Protein AF-A0A8G1R7E8-F1 (afdb_monomer)

pLDDT: mean 80.61, std 13.39, range [33.91, 96.06]

Sequence (175 aa):
MYMEEIKKRQPAGPYLIGVYSLGGVVAFEAARQLVETGEIVDWLVLIDSASPSGVHSFPDELVQFLNTIDATNNHNNSAQGTVGSSAHVTLSREQLPQYSVRPLRGLQEGLIRDVVLFSAREEVEKQETVPRPKVGSDEQSAVEWFLDDRVDDGALGWEDLLDNVRVIRVEGVFR

Secondary structure (DSSP, 8-state):
-HHHHHHHH-SSS-EEEEEEGGGHHHHHHHHHHHHHTT--EEEEEEES---TTT-S---HHHHHHHHHHHHHHTTT-TTS--GGGSHHHHHHHHHGGG------TTT-TTTEEEEEEEEESS-S---SSSPPP---TTTHHHHHHHHS---S---TT-TTTSSSEEEEEE-----

InterPro domains:
  IPR001031 Thioesterase [PF00975] (1-56)
  IPR029058 Alpha/Beta hydrolase fold [G3DSA:3.40.50.1820] (1-174)
  IPR029058 Alpha/Beta hydrolase fold [SSF53474] (2-172)

Nearest PDB structures (foldseek):
  6ojd-assembly1_A  TM=6.776E-01  e=2.463E-05  Nocardia uniformis subsp. tsuyamanensis
  6ojd-assembly2_B  TM=6.950E-01  e=4.953E-05  Nocardia uniformis subsp. tsuyamanensis
  1jmk-assembly1_O  TM=5.689E-01  e=2.980E-05  Bacillus subtilis
  8q0t-assembly1_B  TM=5.504E-01  e=9.963E-05  Mycobacterium tuberculosis
  6vap-assembly2_B  TM=4.998E-01  e=9.067E-03  Streptomyces sp. WAC02707

Mean predicted aligned error: 7.78 Å

Structure (mmCIF, N/CA/C/O backbone):
data_AF-A0A8G1R7E8-F1
#
_entry.id   AF-A0A8G1R7E8-F1
#
loop_
_atom_site.group_PDB
_atom_site.id
_atom_site.type_symbol
_atom_site.label_atom_id
_atom_site.label_alt_id
_atom_site.label_comp_id
_atom_site.label_asym_id
_atom_site.label_entity_id
_atom_site.label_seq_id
_atom_site.pdbx_PDB_ins_code
_atom_site.Cartn_x
_atom_site.Cartn_y
_atom_site.Cartn_z
_atom_site.occupancy
_atom_site.B_iso_or_equiv
_atom_site.auth_seq_id
_atom_site.auth_comp_id
_atom_site.auth_asym_id
_atom_site.auth_atom_id
_atom_site.pdbx_PDB_model_num
ATOM 1 N N . MET A 1 1 ? 4.528 12.011 11.332 1.00 58.34 1 MET A N 1
ATOM 2 C CA . MET A 1 1 ? 4.103 13.297 10.731 1.00 58.34 1 MET A CA 1
ATOM 3 C C . MET A 1 1 ? 2.661 13.273 10.208 1.00 58.34 1 MET A C 1
ATOM 5 O O . MET A 1 1 ? 1.964 14.246 10.429 1.00 58.34 1 MET A O 1
ATOM 9 N N . TYR A 1 2 ? 2.146 12.189 9.607 1.00 77.62 2 TYR A N 1
ATOM 10 C CA . TYR A 1 2 ? 0.739 12.158 9.146 1.00 77.62 2 TYR A CA 1
ATOM 11 C C . TYR A 1 2 ? -0.299 11.907 10.250 1.00 77.62 2 TYR A C 1
ATOM 13 O O . TYR A 1 2 ? -1.375 12.499 10.224 1.00 77.62 2 TYR A O 1
ATOM 21 N N . MET A 1 3 ? 0.028 11.083 11.252 1.00 85.44 3 MET A N 1
ATOM 22 C CA . MET A 1 3 ? -0.930 10.718 12.302 1.00 85.44 3 MET A CA 1
ATOM 23 C C . MET A 1 3 ? -1.398 11.887 13.163 1.00 85.44 3 MET A C 1
ATOM 25 O O . MET A 1 3 ? -2.568 11.933 13.526 1.00 85.44 3 MET A O 1
ATOM 29 N N . GLU A 1 4 ? -0.524 12.851 13.454 1.00 87.62 4 GLU A N 1
ATOM 30 C CA . GLU A 1 4 ? -0.912 14.045 14.210 1.00 87.62 4 GLU A CA 1
ATOM 31 C C . GLU A 1 4 ? -1.972 14.857 13.463 1.00 87.62 4 GLU A C 1
ATOM 33 O O . GLU A 1 4 ? -2.963 15.270 14.057 1.00 87.62 4 GLU A O 1
ATOM 38 N N . GLU A 1 5 ? -1.810 15.043 12.153 1.00 90.44 5 GLU A N 1
ATOM 39 C CA . GLU A 1 5 ? -2.777 15.775 11.331 1.00 90.44 5 GLU A CA 1
ATOM 40 C C . GLU A 1 5 ? -4.087 15.002 11.148 1.00 90.44 5 GLU A C 1
ATOM 42 O O . GLU A 1 5 ? -5.167 15.592 11.238 1.00 90.44 5 GLU A O 1
ATOM 47 N N . ILE A 1 6 ? -4.011 13.678 10.968 1.00 90.56 6 ILE A N 1
ATOM 48 C CA . ILE A 1 6 ? -5.194 12.807 10.939 1.00 90.56 6 ILE A CA 1
ATOM 49 C C . ILE A 1 6 ? -5.964 12.941 12.257 1.00 90.56 6 ILE A C 1
ATOM 51 O O . ILE A 1 6 ? -7.160 13.220 12.236 1.00 90.56 6 ILE A O 1
ATOM 55 N N . LYS A 1 7 ? -5.281 12.828 13.403 1.00 90.50 7 LYS A N 1
ATOM 56 C CA . LYS A 1 7 ? -5.891 12.918 14.737 1.00 90.50 7 LYS A CA 1
ATOM 57 C C . LYS A 1 7 ? -6.407 14.316 15.076 1.00 90.50 7 LYS A C 1
ATOM 59 O O . LYS A 1 7 ? -7.411 14.429 15.770 1.00 90.50 7 LYS A O 1
ATOM 64 N N . LYS A 1 8 ? -5.789 15.385 14.563 1.00 94.12 8 LYS A N 1
ATOM 65 C CA . LYS A 1 8 ? -6.325 16.753 14.692 1.00 94.12 8 LYS A CA 1
ATOM 66 C C . LYS A 1 8 ? -7.670 16.910 13.982 1.00 94.12 8 LYS A C 1
ATOM 68 O O . LYS A 1 8 ? -8.547 17.596 14.498 1.00 94.12 8 LYS A O 1
ATOM 73 N N . ARG A 1 9 ? -7.832 16.299 12.804 1.00 94.88 9 ARG A N 1
ATOM 74 C CA . ARG A 1 9 ? -9.073 16.378 12.012 1.00 94.88 9 ARG A CA 1
ATOM 75 C C . ARG A 1 9 ? -10.137 15.399 12.493 1.00 94.88 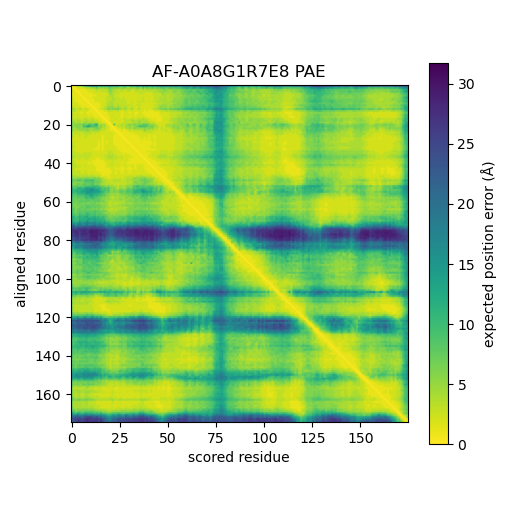9 ARG A C 1
ATOM 77 O O . ARG A 1 9 ? -11.307 15.755 12.560 1.00 94.88 9 ARG A O 1
ATOM 84 N N . GLN A 1 10 ? -9.721 14.184 12.827 1.00 94.12 10 GLN A N 1
ATOM 85 C CA . GLN A 1 10 ? -10.575 13.111 13.309 1.00 94.12 10 GLN A CA 1
ATOM 86 C C . GLN A 1 10 ? -9.903 12.420 14.513 1.00 94.12 10 GLN A C 1
ATOM 88 O O . GLN A 1 10 ? -9.105 11.489 14.347 1.00 94.12 10 GLN A O 1
ATOM 93 N N . PRO A 1 11 ? -10.214 12.865 15.746 1.00 93.56 11 PRO A N 1
ATOM 94 C CA . PRO A 1 11 ? -9.560 12.367 16.960 1.00 93.56 11 PRO A CA 1
ATOM 95 C C . PRO A 1 11 ? -9.782 10.880 17.248 1.00 93.56 11 PRO A C 1
ATOM 97 O O . PRO A 1 11 ? -8.898 10.244 17.823 1.00 93.56 11 PRO A O 1
ATOM 100 N N . ALA A 1 12 ? -10.924 10.332 16.828 1.00 94.56 12 ALA A N 1
ATOM 101 C CA . ALA A 1 12 ? -11.310 8.939 17.036 1.00 94.56 12 ALA A CA 1
ATOM 102 C C . ALA A 1 12 ? -11.907 8.328 15.762 1.00 94.56 12 ALA A C 1
ATOM 104 O O . ALA A 1 12 ? -12.455 9.036 14.911 1.00 94.56 12 ALA A O 1
ATOM 105 N N . GLY A 1 13 ? -11.794 7.009 15.639 1.00 92.00 13 GLY A N 1
ATOM 106 C CA . GLY A 1 13 ? -12.339 6.247 14.528 1.00 92.00 13 GLY A CA 1
ATOM 107 C C . GLY A 1 13 ? -13.879 6.214 14.466 1.00 92.00 13 GLY A C 1
ATOM 108 O O . GLY A 1 13 ? -14.570 6.811 15.294 1.00 92.00 13 GLY A O 1
ATOM 109 N N . PRO A 1 14 ? -14.430 5.484 13.485 1.00 95.94 14 PRO A N 1
ATOM 110 C CA . PRO A 1 14 ? -13.686 4.654 12.547 1.00 95.94 14 PRO A CA 1
ATOM 111 C C . PRO A 1 14 ? -13.069 5.479 11.399 1.00 95.94 14 PRO A C 1
ATOM 113 O O . PRO A 1 14 ? -13.651 6.459 10.933 1.00 95.94 14 PRO A O 1
ATOM 116 N N . TYR A 1 15 ? -11.859 5.117 10.974 1.00 96.06 15 TYR A N 1
ATOM 117 C CA . TYR A 1 15 ? -11.092 5.824 9.945 1.00 96.06 15 TYR A CA 1
ATOM 118 C C . TYR A 1 15 ? -11.354 5.259 8.550 1.00 96.06 15 TYR A C 1
ATOM 120 O O . TYR A 1 15 ? -11.453 4.047 8.376 1.00 96.06 15 TYR A O 1
ATOM 128 N N . LEU A 1 16 ? -11.392 6.138 7.550 1.00 95.44 16 LEU A N 1
ATOM 129 C CA . LEU A 1 16 ? -11.357 5.768 6.138 1.00 95.44 16 LEU A CA 1
ATOM 130 C C 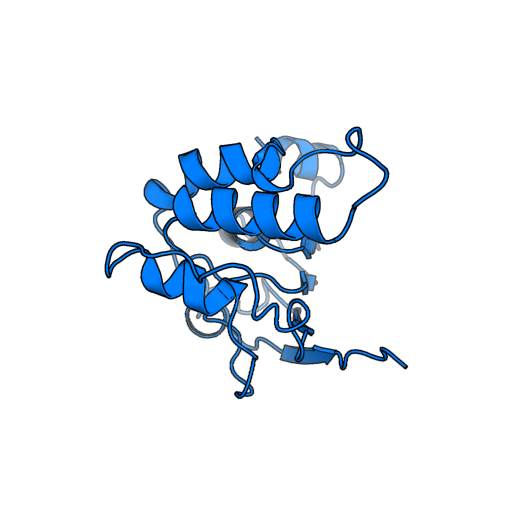. LEU A 1 16 ? -10.039 6.260 5.545 1.00 95.44 16 LEU A C 1
ATOM 132 O O . LEU A 1 16 ? -9.751 7.457 5.567 1.00 95.44 16 LEU A O 1
ATOM 136 N N . ILE A 1 17 ? -9.236 5.330 5.040 1.00 94.12 17 ILE A N 1
ATOM 137 C CA . ILE A 1 17 ? -7.910 5.600 4.491 1.00 94.12 17 ILE A CA 1
ATOM 138 C C . ILE A 1 17 ? -7.924 5.165 3.033 1.00 94.12 17 ILE A C 1
ATOM 140 O O . ILE A 1 17 ? -8.175 4.004 2.729 1.00 94.12 17 ILE A O 1
ATOM 144 N N . GLY A 1 18 ? -7.668 6.107 2.131 1.00 91.94 18 GLY A N 1
ATOM 145 C CA . GLY A 1 18 ? -7.586 5.856 0.699 1.00 91.94 18 GLY A CA 1
ATOM 146 C C . GLY A 1 18 ? -6.257 6.336 0.151 1.00 91.94 18 GLY A C 1
ATOM 147 O O . GLY A 1 18 ? -5.767 7.392 0.562 1.00 91.94 18 GLY A O 1
ATOM 148 N N . VAL A 1 19 ? -5.671 5.573 -0.767 1.00 90.00 19 VAL A N 1
ATOM 149 C CA . VAL A 1 19 ? -4.377 5.924 -1.341 1.00 90.00 19 VAL A CA 1
ATOM 150 C C . VAL A 1 19 ? -4.198 5.416 -2.760 1.00 90.00 19 VAL A C 1
ATOM 152 O O . VAL A 1 19 ? -4.820 4.441 -3.171 1.00 90.00 19 VAL A O 1
ATOM 155 N N . TYR A 1 20 ? -3.316 6.093 -3.485 1.00 87.06 20 TYR A N 1
ATOM 156 C CA . TYR A 1 20 ? -2.904 5.746 -4.832 1.00 87.06 20 TYR A CA 1
ATOM 157 C C . TYR A 1 20 ? -1.397 5.467 -4.877 1.00 87.06 20 TYR A C 1
ATOM 159 O O . TYR A 1 20 ? -0.616 6.185 -4.243 1.00 87.06 20 TYR A O 1
ATOM 167 N N . SER A 1 21 ? -0.999 4.454 -5.653 1.00 81.62 21 SER A N 1
ATOM 168 C CA . SER A 1 21 ? 0.391 4.189 -6.033 1.00 81.62 21 SER A CA 1
ATOM 169 C C . SER A 1 21 ? 1.331 4.048 -4.824 1.00 81.62 21 SER A C 1
ATOM 171 O O . SER A 1 21 ? 1.030 3.325 -3.871 1.00 81.62 21 SER A O 1
ATOM 173 N N . LEU A 1 22 ? 2.471 4.738 -4.830 1.00 74.12 22 LEU A N 1
ATOM 174 C CA . LEU A 1 22 ? 3.509 4.670 -3.799 1.00 74.12 22 LEU A CA 1
ATOM 175 C C . LEU A 1 22 ? 3.051 5.130 -2.407 1.00 74.12 22 LEU A C 1
ATOM 177 O O . LEU A 1 22 ? 3.752 4.898 -1.420 1.00 74.12 22 LEU A O 1
ATOM 181 N N . GLY A 1 23 ? 1.884 5.766 -2.284 1.00 79.31 23 GLY A N 1
ATOM 182 C CA . GLY A 1 23 ? 1.331 6.120 -0.981 1.00 79.31 23 GLY A CA 1
ATOM 183 C C . GLY A 1 23 ? 0.869 4.903 -0.162 1.00 79.31 23 GLY A C 1
ATOM 184 O O . GLY A 1 23 ? 0.648 5.046 1.042 1.00 79.31 23 GLY A O 1
ATOM 185 N N . GLY A 1 24 ? 0.766 3.714 -0.775 1.00 85.12 24 GLY A N 1
ATOM 186 C CA . GLY A 1 24 ? 0.406 2.449 -0.119 1.00 85.12 24 GLY A CA 1
ATOM 187 C C . GLY A 1 24 ? 1.125 2.219 1.201 1.00 85.12 24 GLY A C 1
ATOM 188 O O . GLY A 1 24 ? 0.492 1.953 2.221 1.00 85.12 24 GLY A O 1
ATOM 189 N N . VAL A 1 25 ? 2.443 2.421 1.212 1.00 85.06 25 VAL A N 1
ATOM 190 C CA . VAL A 1 25 ? 3.279 2.228 2.406 1.00 85.06 25 VAL A CA 1
ATOM 191 C C . VAL A 1 25 ? 2.894 3.178 3.536 1.00 85.06 25 VAL A C 1
ATOM 193 O O . VAL A 1 25 ? 2.795 2.770 4.691 1.00 85.06 25 VAL A O 1
ATOM 196 N N . VAL A 1 26 ? 2.610 4.439 3.208 1.00 85.81 26 VAL A N 1
ATOM 197 C CA . VAL A 1 26 ? 2.198 5.446 4.194 1.00 85.81 26 VAL A CA 1
ATOM 198 C C . VAL A 1 26 ? 0.815 5.121 4.757 1.00 85.81 26 VAL A C 1
ATOM 200 O O . VAL A 1 26 ? 0.607 5.226 5.964 1.00 85.81 26 VAL A O 1
ATOM 203 N N . ALA A 1 27 ? -0.124 4.713 3.901 1.00 89.81 27 ALA A N 1
ATOM 204 C CA . ALA A 1 27 ? -1.470 4.329 4.314 1.00 89.81 27 ALA A CA 1
ATOM 205 C C . ALA A 1 27 ? -1.462 3.080 5.203 1.00 89.81 27 ALA A C 1
ATOM 207 O O . ALA A 1 27 ? -2.132 3.058 6.235 1.00 89.81 27 ALA A O 1
ATOM 208 N N . PHE A 1 28 ? -0.665 2.075 4.836 1.00 91.06 28 PHE A N 1
ATOM 209 C CA . PHE A 1 28 ? -0.464 0.869 5.630 1.00 91.06 28 PHE A CA 1
ATOM 210 C C . PHE A 1 28 ? 0.127 1.192 7.002 1.00 91.06 28 PHE A C 1
ATOM 212 O O . PHE A 1 28 ? -0.402 0.754 8.020 1.00 91.06 28 PHE A O 1
ATOM 219 N N . GLU A 1 29 ? 1.175 2.015 7.048 1.00 90.75 29 GLU A N 1
ATOM 220 C CA . GLU A 1 29 ? 1.805 2.406 8.307 1.00 90.75 29 GLU A CA 1
ATOM 221 C C . GLU A 1 29 ? 0.862 3.236 9.193 1.00 90.75 29 GLU A C 1
ATOM 223 O O . GLU A 1 29 ? 0.820 3.041 10.408 1.00 90.75 29 GLU A O 1
ATOM 228 N N . ALA A 1 30 ? 0.051 4.120 8.603 1.00 91.44 30 ALA A N 1
ATOM 229 C CA . ALA A 1 30 ? -0.980 4.855 9.332 1.00 91.44 30 ALA A CA 1
ATOM 230 C C . ALA A 1 30 ? -2.051 3.913 9.906 1.00 91.44 30 ALA A C 1
ATOM 232 O O . ALA A 1 30 ? -2.397 4.021 11.084 1.00 91.44 30 ALA A O 1
ATOM 233 N N . ALA A 1 31 ? -2.537 2.958 9.106 1.00 92.44 31 ALA A N 1
ATOM 234 C CA . ALA A 1 31 ? -3.479 1.940 9.560 1.00 92.44 31 ALA A CA 1
ATOM 235 C C . ALA A 1 31 ? -2.883 1.098 10.698 1.00 92.44 31 ALA A C 1
ATOM 237 O O . ALA A 1 31 ? -3.545 0.886 11.709 1.00 92.44 31 ALA A O 1
ATOM 238 N N . ARG A 1 32 ? -1.610 0.698 10.589 1.00 92.12 32 ARG A N 1
ATOM 239 C CA . ARG A 1 32 ? -0.890 -0.046 11.631 1.00 92.12 32 ARG A CA 1
ATOM 240 C C . ARG A 1 32 ? -0.836 0.729 12.944 1.00 92.12 32 ARG A C 1
ATOM 242 O O . ARG A 1 32 ? -1.210 0.186 13.978 1.00 92.12 32 ARG A O 1
ATOM 249 N N . GLN A 1 33 ? -0.425 1.998 12.905 1.00 92.25 33 GLN A N 1
ATOM 250 C CA . GLN A 1 33 ? -0.367 2.847 14.101 1.00 92.25 33 GLN A CA 1
ATOM 251 C C . GLN A 1 33 ? -1.746 3.033 14.745 1.00 92.25 33 GLN A C 1
ATOM 253 O O . GLN A 1 33 ? -1.853 3.028 15.968 1.00 92.25 33 GLN A O 1
ATOM 258 N N . LEU A 1 34 ? -2.806 3.166 13.944 1.00 92.25 34 LEU A N 1
ATOM 259 C CA . LEU A 1 34 ? -4.179 3.250 14.447 1.00 92.25 34 LEU A CA 1
ATOM 260 C C . LEU A 1 34 ? -4.608 1.951 15.142 1.00 92.25 34 LEU A C 1
ATOM 262 O O . LEU A 1 34 ? -5.014 1.993 16.306 1.00 92.25 34 LEU A O 1
ATOM 266 N N . VAL A 1 35 ? -4.443 0.810 14.474 1.00 91.56 35 VAL A N 1
ATOM 267 C CA . VAL A 1 35 ? -4.779 -0.522 15.002 1.00 91.56 35 VAL A CA 1
ATOM 268 C C . VAL A 1 35 ? -4.038 -0.805 16.311 1.00 91.56 35 VAL A C 1
ATOM 270 O O . VAL A 1 35 ? -4.649 -1.260 17.274 1.00 91.56 35 VAL A O 1
ATOM 273 N N . GLU A 1 36 ? -2.749 -0.467 16.402 1.00 89.75 36 GLU A N 1
ATOM 274 C CA . GLU A 1 36 ? -1.957 -0.649 17.630 1.00 89.75 36 GLU A CA 1
ATOM 275 C C . GLU A 1 36 ? -2.447 0.193 18.811 1.00 89.75 36 GLU A C 1
ATOM 277 O O . GLU A 1 36 ? -2.226 -0.168 19.966 1.00 89.75 36 GLU A O 1
ATOM 282 N N . THR A 1 37 ? -3.140 1.299 18.537 1.00 89.88 37 THR A N 1
ATOM 283 C CA . THR A 1 37 ? -3.798 2.117 19.566 1.00 89.88 37 THR A CA 1
ATOM 284 C C . THR A 1 37 ? -5.238 1.685 19.862 1.00 89.88 37 THR A C 1
ATOM 286 O O . THR A 1 37 ? -5.911 2.327 20.665 1.00 89.88 37 THR A O 1
ATOM 289 N N . GLY A 1 38 ? -5.713 0.596 19.247 1.00 90.75 38 GLY A N 1
ATOM 290 C CA . GLY A 1 38 ? -7.078 0.084 19.391 1.00 90.75 38 GLY A CA 1
ATOM 291 C C . GLY A 1 38 ? -8.125 0.854 18.582 1.00 90.75 38 GLY A C 1
ATOM 292 O O . GLY A 1 38 ? -9.321 0.698 18.820 1.00 90.75 38 GLY A O 1
ATOM 293 N N . GLU A 1 39 ? -7.696 1.699 17.645 1.00 94.50 39 GLU A N 1
ATOM 294 C CA . GLU A 1 39 ? -8.596 2.436 16.763 1.00 94.50 39 GLU A CA 1
ATOM 295 C C . GLU A 1 39 ? -9.064 1.567 15.597 1.00 94.50 39 GLU A C 1
ATOM 297 O O . GLU A 1 39 ? -8.346 0.695 15.108 1.00 94.50 39 GLU A O 1
ATOM 302 N N . ILE A 1 40 ? -10.272 1.853 15.115 1.00 95.38 40 ILE A N 1
ATOM 303 C CA . ILE A 1 40 ? -10.895 1.111 14.019 1.00 95.38 40 ILE A CA 1
ATOM 304 C C . ILE A 1 40 ? -10.616 1.823 12.696 1.00 95.38 40 ILE A C 1
ATOM 306 O O . ILE A 1 40 ? -10.890 3.014 12.560 1.00 95.38 40 ILE A O 1
ATOM 310 N N . VAL A 1 41 ? -10.147 1.085 11.699 1.00 95.56 41 VAL A N 1
ATOM 311 C CA . VAL A 1 41 ? -10.130 1.468 10.286 1.00 95.56 41 VAL A CA 1
ATOM 312 C C . VAL A 1 41 ? -11.304 0.761 9.606 1.00 95.56 41 VAL A C 1
ATOM 314 O O . VAL A 1 41 ? -11.331 -0.461 9.484 1.00 95.56 41 VAL A O 1
ATOM 317 N N . ASP A 1 42 ? -12.311 1.527 9.193 1.00 95.50 42 ASP A N 1
ATOM 318 C CA . ASP A 1 42 ? -13.486 0.975 8.510 1.00 95.50 42 ASP A CA 1
ATOM 319 C C . ASP A 1 42 ? -13.110 0.499 7.108 1.00 95.50 42 ASP A C 1
ATOM 321 O O . ASP A 1 42 ? -13.437 -0.614 6.719 1.00 95.50 42 ASP A O 1
ATOM 325 N N . TRP A 1 43 ? -12.367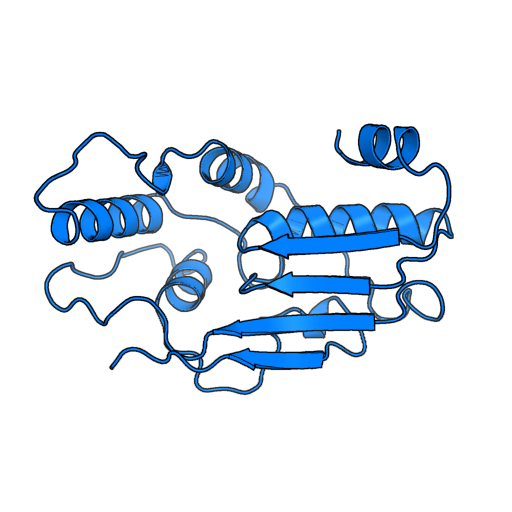 1.338 6.383 1.00 95.75 43 TRP A N 1
ATOM 326 C CA . TRP A 1 43 ? -11.980 1.093 5.000 1.00 95.75 43 TRP A CA 1
ATOM 327 C C . TRP A 1 43 ? -10.519 1.458 4.775 1.00 95.75 43 TRP A C 1
ATOM 329 O O . TRP A 1 43 ? -10.113 2.598 5.020 1.00 95.75 43 TRP A O 1
ATOM 339 N N . LEU A 1 44 ? -9.760 0.503 4.245 1.00 95.88 44 LEU A N 1
ATOM 340 C CA . LEU A 1 44 ? -8.460 0.722 3.624 1.00 95.88 44 LEU A CA 1
ATOM 341 C C . LEU A 1 44 ? -8.596 0.497 2.114 1.00 95.88 44 LEU A C 1
ATOM 343 O O . LEU A 1 44 ? -8.738 -0.631 1.643 1.00 95.88 44 LEU A O 1
ATOM 347 N N . VAL A 1 45 ? -8.585 1.592 1.360 1.00 96.06 45 VAL A N 1
ATOM 348 C CA . VAL A 1 45 ? -8.748 1.608 -0.095 1.00 96.06 45 VAL A CA 1
ATOM 349 C C . VAL A 1 45 ? -7.388 1.839 -0.743 1.00 96.06 45 VAL A C 1
ATOM 351 O O . VAL A 1 45 ? -6.777 2.895 -0.588 1.00 96.06 45 VAL A O 1
ATOM 354 N N . LEU A 1 46 ? -6.926 0.843 -1.483 1.00 94.69 46 LEU A N 1
ATOM 355 C CA . LEU A 1 46 ? -5.664 0.825 -2.204 1.00 94.69 46 LEU A CA 1
ATOM 356 C C . LEU A 1 46 ? -5.977 0.940 -3.694 1.00 94.69 46 LEU A C 1
ATOM 358 O O . LEU A 1 46 ? -6.774 0.167 -4.221 1.00 94.69 46 LEU A O 1
ATOM 362 N N . ILE A 1 47 ? -5.384 1.912 -4.375 1.00 91.88 47 ILE A N 1
ATOM 363 C CA . ILE A 1 47 ? -5.574 2.117 -5.811 1.00 91.88 47 ILE A CA 1
ATOM 364 C C . ILE A 1 47 ? -4.217 1.954 -6.475 1.00 91.88 47 ILE A C 1
ATOM 366 O O . ILE A 1 47 ? -3.316 2.756 -6.240 1.00 91.88 47 ILE A O 1
ATOM 370 N N . ASP A 1 48 ? -4.093 0.898 -7.269 1.00 87.31 48 ASP A N 1
ATOM 371 C CA . ASP A 1 48 ? -2.932 0.558 -8.086 1.00 87.31 48 ASP A CA 1
ATOM 372 C C . ASP A 1 48 ? -1.613 0.733 -7.325 1.00 87.31 48 ASP A C 1
ATOM 374 O O . ASP A 1 48 ? -0.725 1.504 -7.676 1.00 87.31 48 ASP A O 1
ATOM 378 N N . SER A 1 49 ? -1.569 0.101 -6.154 1.00 87.12 49 SER A N 1
ATOM 379 C CA . SER A 1 49 ? -0.571 0.356 -5.126 1.00 87.12 49 SER A CA 1
ATOM 380 C C . SER A 1 49 ? 0.145 -0.937 -4.778 1.00 87.12 49 SER A C 1
ATOM 382 O O . SER A 1 49 ? -0.505 -1.929 -4.445 1.00 87.12 49 SER A O 1
ATOM 384 N N . ALA A 1 50 ? 1.475 -0.926 -4.851 1.00 79.44 50 ALA A N 1
ATOM 385 C CA . ALA A 1 50 ? 2.299 -2.053 -4.440 1.00 79.44 50 ALA A CA 1
ATOM 386 C C . ALA A 1 50 ? 2.298 -2.179 -2.919 1.00 79.44 50 ALA A C 1
ATOM 388 O O . ALA A 1 50 ? 2.311 -1.167 -2.207 1.00 79.44 50 ALA A O 1
ATOM 389 N N . SER A 1 51 ? 2.357 -3.410 -2.413 1.00 86.06 51 SER A N 1
ATOM 390 C CA . SER A 1 51 ? 2.608 -3.597 -0.992 1.00 86.06 51 SER A CA 1
ATOM 391 C C . SER A 1 51 ? 4.065 -3.241 -0.644 1.00 86.06 51 SER A C 1
ATOM 393 O O . SER A 1 51 ? 4.969 -3.421 -1.468 1.00 86.06 51 SER A O 1
ATOM 395 N N . PRO A 1 52 ? 4.331 -2.789 0.596 1.00 79.81 52 PRO A N 1
ATOM 396 C CA . PRO A 1 52 ? 5.692 -2.606 1.106 1.00 79.81 52 PRO A CA 1
ATOM 397 C C . PRO A 1 52 ? 6.587 -3.856 1.013 1.00 79.81 52 PRO A C 1
ATOM 399 O O . PRO A 1 52 ? 7.810 -3.741 1.083 1.00 79.81 52 PRO A O 1
ATOM 402 N N . SER A 1 53 ? 5.989 -5.048 0.899 1.00 77.00 53 SER A N 1
ATOM 403 C CA . SER A 1 53 ? 6.712 -6.316 0.739 1.00 77.00 53 SER A CA 1
ATOM 404 C C . SER A 1 53 ? 7.106 -6.603 -0.708 1.00 77.00 53 SER A C 1
ATOM 406 O O . SER A 1 53 ? 8.048 -7.351 -0.926 1.00 77.00 53 SER A O 1
ATOM 408 N N . GLY A 1 54 ? 6.383 -6.048 -1.687 1.00 73.06 54 GLY A N 1
ATOM 409 C CA . GLY A 1 54 ? 6.663 -6.259 -3.110 1.00 73.06 54 GLY A CA 1
ATOM 410 C C . GLY A 1 54 ? 7.684 -5.276 -3.687 1.00 73.06 54 GLY A C 1
ATOM 411 O O . GLY A 1 54 ? 8.395 -5.611 -4.632 1.00 73.06 54 GLY A O 1
ATOM 412 N N . VAL A 1 55 ? 7.778 -4.069 -3.116 1.00 73.81 55 VAL A N 1
ATOM 413 C CA . VAL A 1 55 ? 8.664 -2.997 -3.597 1.00 73.81 55 VAL A CA 1
ATOM 414 C C . VAL A 1 55 ? 9.498 -2.449 -2.439 1.00 73.81 55 VAL A C 1
ATOM 416 O O . VAL A 1 55 ? 8.996 -1.724 -1.581 1.00 73.81 55 VA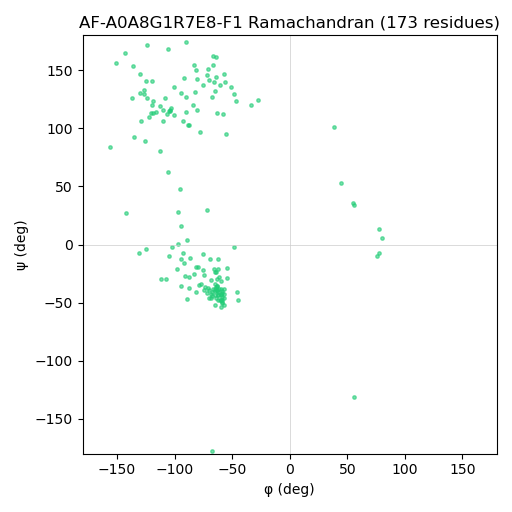L A O 1
ATOM 419 N N . HIS A 1 56 ? 10.789 -2.790 -2.427 1.00 71.62 56 HIS A N 1
ATOM 420 C CA . HIS A 1 56 ? 11.739 -2.392 -1.377 1.00 71.62 56 HIS A CA 1
ATOM 421 C C . HIS A 1 56 ? 12.591 -1.168 -1.738 1.00 71.62 56 HIS A C 1
ATOM 423 O O . HIS A 1 56 ? 13.115 -0.489 -0.854 1.00 71.62 56 HIS A O 1
ATOM 429 N N . SER A 1 57 ? 12.719 -0.864 -3.028 1.00 76.81 57 SER A N 1
ATOM 430 C CA . SER A 1 57 ? 13.394 0.330 -3.528 1.00 76.81 57 SER A CA 1
ATOM 431 C C . SER A 1 57 ? 12.661 0.874 -4.750 1.00 76.81 57 SER A C 1
ATOM 433 O O . SER A 1 57 ? 11.809 0.210 -5.343 1.00 76.81 57 SER A O 1
ATOM 435 N N . PHE A 1 58 ? 12.975 2.116 -5.108 1.00 81.12 58 PHE A N 1
ATOM 436 C CA . PHE A 1 58 ? 12.475 2.734 -6.328 1.00 81.12 58 PHE A CA 1
ATOM 437 C C . PHE A 1 58 ? 13.670 3.257 -7.147 1.00 81.12 58 PHE A C 1
ATOM 439 O O . PHE A 1 58 ? 14.120 4.387 -6.917 1.00 81.12 58 PHE A O 1
ATOM 446 N N . PRO A 1 59 ? 14.243 2.418 -8.034 1.00 83.94 59 PRO A N 1
ATOM 447 C CA . PRO A 1 59 ? 15.569 2.640 -8.611 1.00 83.94 59 PRO A CA 1
ATOM 448 C C . PRO A 1 59 ? 15.639 3.868 -9.524 1.00 83.94 59 PRO A C 1
ATOM 450 O O . PRO A 1 59 ? 14.642 4.301 -10.111 1.00 83.94 59 PRO A O 1
ATOM 453 N N . ASP A 1 60 ? 16.840 4.437 -9.660 1.00 84.50 60 ASP A N 1
ATOM 454 C CA . ASP A 1 60 ? 17.107 5.584 -10.539 1.00 84.50 60 ASP A CA 1
ATOM 455 C C . ASP A 1 60 ? 16.793 5.288 -11.995 1.00 84.50 60 ASP A C 1
ATOM 457 O O . ASP A 1 60 ? 16.239 6.128 -12.701 1.00 84.50 60 ASP A O 1
ATOM 461 N N . GLU A 1 61 ? 17.092 4.078 -12.433 1.00 87.94 61 GLU A N 1
ATOM 462 C CA . GLU A 1 61 ? 16.894 3.631 -13.796 1.00 87.94 61 GLU A CA 1
ATOM 463 C C . GLU A 1 61 ? 15.403 3.570 -14.137 1.00 87.94 61 GLU A C 1
ATOM 465 O O . GLU A 1 61 ? 15.013 3.975 -15.231 1.00 87.94 61 GLU A O 1
ATOM 470 N N . LEU A 1 62 ? 14.552 3.145 -13.196 1.00 84.56 62 LEU A N 1
ATOM 471 C CA . LEU A 1 62 ? 13.099 3.158 -13.383 1.00 84.56 62 LEU A CA 1
ATOM 472 C C . LEU A 1 62 ? 12.562 4.590 -13.448 1.00 84.56 62 LEU A C 1
ATOM 474 O O . LEU A 1 62 ? 11.748 4.911 -14.311 1.00 84.56 62 LEU A O 1
ATOM 478 N N . VAL A 1 63 ? 13.068 5.482 -12.596 1.00 83.19 63 VAL A N 1
ATOM 479 C CA . VAL A 1 63 ? 12.725 6.908 -12.648 1.00 83.19 63 VAL A CA 1
ATOM 480 C C . VAL A 1 63 ? 13.107 7.530 -13.997 1.00 83.19 63 VAL A C 1
ATOM 482 O O . VAL A 1 63 ? 12.301 8.223 -14.621 1.00 83.19 63 VAL A O 1
ATOM 485 N N . GLN A 1 64 ? 14.331 7.285 -14.463 1.00 84.06 64 GLN A N 1
ATOM 486 C CA . GLN A 1 64 ? 14.827 7.789 -15.745 1.00 84.06 64 GLN A CA 1
ATOM 487 C C . GLN A 1 64 ? 14.022 7.232 -16.917 1.00 84.06 64 GLN A C 1
ATOM 489 O O . GLN A 1 64 ? 13.699 7.974 -17.848 1.00 84.06 64 GLN A O 1
ATOM 494 N N . PHE A 1 65 ? 13.659 5.952 -16.852 1.00 84.56 65 PHE A N 1
ATOM 495 C CA . PHE A 1 65 ? 12.803 5.307 -17.833 1.00 84.56 65 PHE A CA 1
ATOM 496 C C . PHE A 1 65 ? 11.438 5.999 -17.920 1.00 84.56 65 PHE A C 1
ATOM 498 O O . PHE A 1 65 ? 11.076 6.476 -18.994 1.00 84.56 65 PHE A O 1
ATOM 505 N N . LEU A 1 66 ? 10.733 6.162 -16.794 1.00 81.38 66 LEU A N 1
ATOM 506 C CA . LEU A 1 66 ? 9.422 6.825 -16.751 1.00 81.38 66 LEU A CA 1
ATOM 507 C C . LEU A 1 66 ? 9.483 8.271 -17.265 1.00 81.38 66 LEU A C 1
ATOM 509 O O . LEU A 1 66 ? 8.614 8.698 -18.022 1.00 81.38 66 LEU A O 1
ATOM 513 N N . ASN A 1 67 ? 10.539 9.012 -16.921 1.00 81.38 67 ASN A N 1
ATOM 514 C CA . ASN A 1 67 ? 10.754 10.364 -17.440 1.00 81.38 67 ASN A CA 1
ATOM 515 C C . ASN A 1 67 ? 10.992 10.376 -18.962 1.00 81.38 67 ASN A C 1
ATOM 517 O O . ASN A 1 67 ? 10.584 11.315 -19.643 1.00 81.38 67 ASN A O 1
ATOM 521 N N . THR A 1 68 ? 11.651 9.348 -19.504 1.00 80.88 68 THR A N 1
ATOM 522 C CA . THR A 1 68 ? 11.913 9.223 -20.946 1.00 80.88 68 THR A CA 1
ATOM 523 C C . THR A 1 68 ? 10.640 8.885 -21.720 1.00 80.88 68 THR A C 1
ATOM 525 O O . THR A 1 68 ? 10.398 9.478 -22.773 1.00 80.88 68 THR A O 1
ATOM 528 N N . ILE A 1 69 ? 9.805 7.986 -21.187 1.00 77.06 69 ILE A N 1
ATOM 529 C CA . ILE A 1 69 ? 8.468 7.692 -21.727 1.00 77.06 69 ILE A CA 1
ATOM 530 C C . ILE A 1 69 ? 7.629 8.967 -21.777 1.00 77.06 69 ILE A C 1
ATOM 532 O O . ILE A 1 69 ? 7.097 9.311 -22.832 1.00 77.06 69 ILE A O 1
ATOM 536 N N . ASP A 1 70 ? 7.549 9.687 -20.655 1.00 75.12 70 ASP A N 1
ATOM 537 C CA . ASP A 1 70 ? 6.753 10.909 -20.542 1.00 75.12 70 ASP A CA 1
ATOM 538 C C . ASP A 1 70 ? 7.208 11.971 -21.555 1.00 75.12 70 ASP A C 1
ATOM 540 O O . ASP A 1 70 ? 6.394 12.519 -22.298 1.00 75.12 70 ASP A O 1
ATOM 544 N N . ALA A 1 71 ? 8.523 12.182 -21.686 1.00 73.62 71 ALA A N 1
ATOM 545 C CA . ALA A 1 71 ? 9.093 13.095 -22.677 1.00 73.62 71 ALA A CA 1
ATOM 546 C C . ALA A 1 71 ? 8.810 12.673 -24.132 1.00 73.62 71 ALA A C 1
ATOM 548 O O . ALA A 1 71 ? 8.621 13.532 -24.995 1.00 73.62 71 ALA A O 1
ATOM 549 N N . THR A 1 72 ? 8.785 11.365 -24.409 1.00 70.25 72 THR A N 1
ATOM 550 C CA . THR A 1 72 ? 8.513 10.814 -25.748 1.00 70.25 72 THR A CA 1
ATOM 551 C C . THR A 1 72 ? 7.029 10.929 -26.108 1.00 70.25 72 THR A C 1
ATOM 553 O O . THR A 1 72 ? 6.692 11.270 -27.238 1.00 70.25 72 THR A O 1
ATOM 556 N N . ASN A 1 73 ? 6.129 10.703 -25.149 1.00 67.69 73 ASN A N 1
ATOM 557 C CA . ASN A 1 73 ? 4.683 10.778 -25.362 1.00 67.69 73 ASN A CA 1
ATOM 558 C C . ASN A 1 73 ? 4.173 12.229 -25.413 1.00 67.69 73 ASN A C 1
ATOM 560 O O . ASN A 1 73 ? 3.282 12.550 -26.199 1.00 67.69 73 ASN A O 1
ATOM 564 N N . ASN A 1 74 ? 4.772 13.137 -24.637 1.00 63.44 74 ASN A N 1
ATOM 565 C CA . ASN A 1 74 ? 4.349 14.535 -24.529 1.00 63.44 74 ASN A CA 1
ATOM 566 C C . ASN A 1 74 ? 5.122 15.484 -25.455 1.00 63.44 74 ASN A C 1
ATOM 568 O O . ASN A 1 74 ? 5.516 16.565 -25.016 1.00 63.44 74 ASN A O 1
ATOM 572 N N . HIS A 1 75 ? 5.288 15.145 -26.741 1.00 55.34 75 HIS A N 1
ATOM 573 C CA . HIS A 1 75 ? 6.040 15.922 -27.750 1.00 55.34 75 HIS A CA 1
ATOM 574 C C . HIS A 1 75 ? 5.742 17.450 -27.843 1.00 55.34 75 HIS A C 1
ATOM 576 O O . HIS A 1 75 ? 6.402 18.122 -28.628 1.00 55.34 75 HIS A O 1
ATOM 582 N N . ASN A 1 76 ? 4.811 18.033 -27.066 1.00 47.50 76 ASN A N 1
ATOM 583 C CA . ASN A 1 76 ? 4.467 19.461 -27.053 1.00 47.50 76 ASN A CA 1
ATOM 584 C C . ASN A 1 76 ? 4.128 20.105 -25.678 1.00 47.50 76 ASN A C 1
ATOM 586 O O . ASN A 1 76 ? 3.404 21.099 -25.666 1.00 47.50 76 ASN A O 1
ATOM 590 N N . ASN A 1 77 ? 4.622 19.639 -24.519 1.00 45.75 77 ASN A N 1
ATOM 591 C CA . ASN A 1 77 ? 4.529 20.473 -23.296 1.00 45.75 77 ASN A CA 1
ATOM 592 C C . ASN A 1 77 ? 5.577 20.145 -22.216 1.00 45.75 77 ASN A C 1
ATOM 594 O O . ASN A 1 77 ? 5.314 19.458 -21.233 1.00 45.75 77 ASN A O 1
ATOM 598 N N . SER A 1 78 ? 6.775 20.714 -22.352 1.00 43.69 78 SER A N 1
ATOM 599 C CA . SER A 1 78 ? 7.909 20.568 -21.425 1.00 43.69 78 SER A CA 1
ATOM 600 C C . SER A 1 78 ? 7.748 21.306 -20.078 1.00 43.69 78 SER A C 1
ATOM 602 O O . SER A 1 78 ? 8.736 21.773 -19.514 1.00 43.69 78 SER A O 1
ATOM 604 N N . ALA A 1 79 ? 6.522 21.485 -19.575 1.00 44.00 79 ALA A N 1
ATOM 605 C CA . ALA A 1 79 ? 6.249 22.294 -18.381 1.00 44.00 79 ALA A CA 1
ATOM 606 C C . ALA A 1 79 ? 5.489 21.563 -17.262 1.00 44.00 79 ALA A C 1
ATOM 608 O O . ALA A 1 79 ? 5.323 22.135 -16.185 1.00 44.00 79 ALA A O 1
ATOM 609 N N . GLN A 1 80 ? 5.057 20.313 -17.459 1.00 43.66 80 GLN A N 1
ATOM 610 C CA . GLN A 1 80 ? 4.271 19.588 -16.458 1.00 43.66 80 GLN A CA 1
ATOM 611 C C . GLN A 1 80 ? 5.064 18.408 -15.878 1.00 43.66 80 GLN A C 1
ATOM 613 O O . GLN A 1 80 ? 4.897 17.276 -16.293 1.00 43.66 80 GLN A O 1
ATOM 618 N N . GLY A 1 81 ? 5.952 18.727 -14.928 1.00 49.78 81 GLY A N 1
ATOM 619 C CA . GLY A 1 81 ? 6.524 17.841 -13.902 1.00 49.78 81 GLY A CA 1
ATOM 620 C C . GLY A 1 81 ? 6.867 16.400 -14.294 1.00 49.78 81 GLY A C 1
ATOM 621 O O . GLY A 1 81 ? 6.016 15.524 -14.216 1.00 49.78 81 GLY A O 1
ATOM 622 N N . THR A 1 82 ? 8.152 16.133 -14.543 1.00 54.16 82 THR A N 1
ATOM 623 C CA . THR A 1 82 ? 8.712 14.774 -14.621 1.00 54.16 82 THR A CA 1
ATOM 624 C C . THR A 1 82 ? 8.236 13.926 -13.439 1.00 54.16 82 THR A C 1
ATOM 626 O O . THR A 1 82 ? 8.467 14.306 -12.285 1.00 54.16 82 THR A O 1
ATOM 629 N N . VAL A 1 83 ? 7.608 12.776 -13.712 1.00 57.94 83 VAL A N 1
ATOM 630 C CA . VAL A 1 83 ? 7.121 11.802 -12.710 1.00 57.94 83 VAL A CA 1
ATOM 631 C C . VAL A 1 83 ? 8.188 11.531 -11.640 1.00 57.94 83 VAL A C 1
ATOM 633 O O . VAL A 1 83 ? 7.904 11.560 -10.440 1.00 57.94 83 VAL A O 1
ATOM 636 N N . GLY A 1 84 ? 9.446 11.408 -12.072 1.00 53.91 84 GLY A N 1
ATOM 637 C CA . GLY A 1 84 ? 10.623 11.211 -11.230 1.00 53.91 84 GLY A CA 1
ATOM 638 C C . GLY A 1 84 ? 11.006 12.342 -10.280 1.00 53.91 84 GLY A C 1
ATOM 639 O O . GLY A 1 84 ? 11.691 12.106 -9.293 1.00 53.91 84 GLY A O 1
ATOM 640 N N . SER A 1 85 ? 10.589 13.570 -10.581 1.00 57.16 85 SER A N 1
ATOM 641 C CA . SER A 1 85 ? 10.931 14.779 -9.816 1.00 57.16 85 SER A CA 1
ATOM 642 C C . SER A 1 85 ? 9.854 15.189 -8.811 1.00 57.16 85 SER A C 1
ATOM 644 O O . SER A 1 85 ? 9.998 16.199 -8.120 1.00 57.16 85 SER A O 1
ATOM 646 N N . SER A 1 86 ? 8.757 14.430 -8.728 1.00 66.81 86 SER A N 1
ATOM 647 C CA . SER A 1 86 ? 7.729 14.695 -7.730 1.00 66.81 86 SER A CA 1
ATOM 648 C C . SER A 1 86 ? 8.282 14.445 -6.323 1.00 66.81 86 SER A C 1
ATOM 650 O O . SER A 1 86 ? 8.976 13.460 -6.073 1.00 66.81 86 SER A O 1
ATOM 652 N N . ALA A 1 87 ? 7.927 15.313 -5.371 1.00 65.94 87 ALA A N 1
ATOM 653 C CA . ALA A 1 87 ? 8.298 15.130 -3.966 1.00 65.94 87 ALA A CA 1
ATOM 654 C C . ALA A 1 87 ? 7.852 13.758 -3.424 1.00 65.94 87 ALA A C 1
ATOM 656 O O . ALA A 1 87 ? 8.503 13.200 -2.546 1.00 65.94 87 ALA A O 1
ATOM 657 N N . HIS A 1 88 ? 6.769 13.199 -3.979 1.00 66.94 88 HIS A N 1
ATOM 658 C CA . HIS A 1 88 ? 6.286 11.868 -3.636 1.00 66.94 88 HIS A CA 1
ATOM 659 C C . HIS A 1 88 ? 7.308 10.774 -3.973 1.00 66.94 88 HIS A C 1
ATOM 661 O O . HIS A 1 88 ? 7.592 9.941 -3.115 1.00 66.94 88 HIS A O 1
ATOM 667 N N . VAL A 1 89 ? 7.881 10.793 -5.180 1.00 72.31 89 VAL A N 1
ATOM 668 C CA . VAL A 1 89 ? 8.871 9.800 -5.622 1.00 72.31 89 VAL A CA 1
ATOM 669 C C . VAL A 1 89 ? 10.172 9.930 -4.834 1.00 72.31 89 VAL A C 1
ATOM 671 O O . VAL A 1 89 ? 10.698 8.926 -4.354 1.00 72.31 89 VAL A O 1
ATOM 674 N N . THR A 1 90 ? 10.661 11.157 -4.632 1.00 72.88 90 THR A N 1
ATOM 675 C CA . THR A 1 90 ? 11.886 11.402 -3.854 1.00 72.88 90 THR A CA 1
ATOM 676 C C . THR A 1 90 ? 11.763 10.871 -2.426 1.00 72.88 90 THR A C 1
ATOM 678 O O . THR A 1 90 ? 12.631 10.134 -1.966 1.00 72.88 90 THR A O 1
ATOM 681 N N . LEU A 1 91 ? 10.658 11.174 -1.739 1.00 73.00 91 LEU A N 1
ATOM 682 C CA . LEU A 1 91 ? 10.441 10.705 -0.368 1.00 73.00 91 LEU A CA 1
ATOM 683 C C . LEU A 1 91 ? 10.316 9.182 -0.292 1.00 73.00 91 LEU A C 1
ATOM 685 O O . LEU A 1 91 ? 10.870 8.572 0.620 1.00 73.00 91 LEU A O 1
ATOM 689 N N . SER A 1 92 ? 9.629 8.550 -1.246 1.00 75.81 92 SER A N 1
ATOM 690 C CA . SER A 1 92 ? 9.537 7.088 -1.295 1.00 75.81 92 SER A CA 1
ATOM 691 C C . SER A 1 92 ? 10.920 6.446 -1.405 1.00 75.81 92 SER A C 1
ATOM 693 O O . SER A 1 92 ? 11.213 5.502 -0.678 1.00 75.81 92 SER A O 1
ATOM 695 N N . ARG A 1 93 ? 11.811 6.999 -2.229 1.00 78.75 93 ARG A N 1
ATOM 696 C CA . ARG A 1 93 ? 13.181 6.490 -2.388 1.00 78.75 93 ARG A CA 1
ATOM 697 C C . ARG A 1 93 ? 14.027 6.588 -1.125 1.00 78.75 93 ARG A C 1
ATOM 699 O O . ARG A 1 93 ? 14.827 5.699 -0.857 1.00 78.75 93 ARG A O 1
ATOM 706 N N . GLU A 1 94 ? 13.857 7.655 -0.353 1.00 79.56 94 GLU A N 1
ATOM 707 C CA . GLU A 1 94 ? 14.585 7.837 0.905 1.00 79.56 94 GLU A CA 1
ATOM 708 C C . GLU A 1 94 ? 14.059 6.920 2.016 1.00 79.56 94 GLU A C 1
ATOM 710 O O . GLU A 1 94 ? 14.834 6.446 2.848 1.00 79.56 94 GLU A O 1
ATOM 715 N N . GLN A 1 95 ? 12.744 6.686 2.051 1.00 78.94 95 GLN A N 1
ATOM 716 C CA . GLN A 1 95 ? 12.075 6.029 3.176 1.00 78.94 95 GLN A CA 1
ATOM 717 C C . GLN A 1 95 ? 11.909 4.516 2.994 1.00 78.94 95 GLN A C 1
ATOM 719 O O . GLN A 1 95 ? 12.031 3.788 3.978 1.00 78.94 95 GLN A O 1
ATOM 724 N N . LEU A 1 96 ? 11.656 4.027 1.772 1.00 80.94 96 LEU A N 1
ATOM 725 C CA . LEU A 1 96 ? 11.401 2.600 1.515 1.00 80.94 96 LEU A CA 1
ATOM 726 C C . LEU A 1 96 ? 12.539 1.683 1.996 1.00 80.94 96 LEU A C 1
ATOM 728 O O . LEU A 1 96 ? 12.234 0.738 2.722 1.00 80.94 96 LEU A O 1
ATOM 732 N N . PRO A 1 97 ? 13.832 1.979 1.738 1.00 81.88 97 PRO A N 1
ATOM 733 C CA . PRO A 1 97 ? 14.921 1.102 2.181 1.00 81.88 97 PRO A CA 1
ATOM 734 C C . PRO A 1 97 ? 15.075 1.027 3.706 1.00 81.88 97 PRO A C 1
ATOM 736 O O . PRO A 1 97 ? 15.689 0.103 4.234 1.00 81.88 97 PRO A O 1
ATOM 739 N N . GLN A 1 98 ? 14.552 2.023 4.427 1.00 82.06 98 GLN A N 1
ATOM 740 C CA . GLN A 1 98 ? 14.618 2.106 5.887 1.00 82.06 98 GLN A CA 1
ATOM 741 C C . GLN A 1 98 ? 13.365 1.525 6.553 1.00 82.06 98 GLN A C 1
ATOM 743 O O . GLN A 1 98 ? 13.341 1.328 7.772 1.00 82.06 98 GLN A O 1
ATOM 748 N N . TYR A 1 99 ? 12.310 1.268 5.776 1.00 83.06 99 TYR A N 1
ATOM 749 C CA . TYR A 1 99 ? 11.044 0.791 6.297 1.00 83.06 99 TYR A CA 1
ATOM 750 C C . TYR A 1 99 ? 11.095 -0.716 6.554 1.00 83.06 99 TYR A C 1
ATOM 752 O O . TYR A 1 99 ? 11.221 -1.530 5.643 1.00 83.06 99 TYR A O 1
ATOM 760 N N . SER A 1 100 ? 10.959 -1.100 7.823 1.00 85.44 100 SER A N 1
ATOM 761 C CA . SER A 1 100 ? 10.812 -2.500 8.214 1.00 85.44 100 SER A CA 1
ATOM 762 C C . SER A 1 100 ? 9.331 -2.849 8.295 1.00 85.44 100 SER A C 1
ATOM 764 O O . SER A 1 100 ? 8.630 -2.437 9.224 1.00 85.44 100 SER A O 1
ATOM 766 N N . VAL A 1 101 ? 8.864 -3.602 7.302 1.00 87.00 101 VAL A N 1
ATOM 767 C CA . VAL A 1 101 ? 7.464 -4.009 7.188 1.00 87.00 101 VAL A CA 1
ATOM 768 C C . VAL A 1 101 ? 7.081 -4.924 8.349 1.00 87.00 101 VAL A C 1
ATOM 770 O O . VAL A 1 101 ? 7.779 -5.889 8.662 1.00 87.00 101 VAL A O 1
ATOM 773 N N . ARG A 1 102 ? 5.942 -4.631 8.980 1.00 90.31 102 ARG A N 1
ATOM 774 C CA . ARG A 1 102 ? 5.343 -5.467 10.026 1.00 90.31 102 ARG A CA 1
ATOM 775 C C . ARG A 1 102 ? 3.934 -5.863 9.598 1.00 90.31 102 ARG A C 1
ATOM 777 O O . ARG A 1 102 ? 3.077 -4.981 9.565 1.00 90.31 102 ARG A O 1
ATOM 784 N N . PRO A 1 103 ? 3.689 -7.141 9.262 1.00 90.62 103 PRO A N 1
ATOM 785 C CA . PRO A 1 103 ? 2.365 -7.602 8.867 1.00 90.62 103 PRO A CA 1
ATOM 786 C C . PRO A 1 103 ? 1.316 -7.299 9.940 1.00 90.62 103 PRO A C 1
ATOM 788 O O . PRO A 1 103 ? 1.572 -7.466 11.132 1.00 90.62 103 PRO A O 1
ATOM 791 N N . LEU A 1 104 ? 0.129 -6.880 9.506 1.00 89.69 104 LEU A N 1
ATOM 792 C CA . LEU A 1 104 ? -1.047 -6.732 10.368 1.00 89.69 104 LEU A CA 1
ATOM 793 C C . LEU A 1 104 ? -1.917 -7.988 10.380 1.00 89.69 104 LEU A C 1
ATOM 795 O O . LEU A 1 104 ? -2.859 -8.077 11.163 1.00 89.69 104 LEU A O 1
ATOM 799 N N . ARG A 1 105 ? -1.603 -8.959 9.526 1.00 84.56 105 ARG A N 1
ATOM 800 C CA . ARG A 1 105 ? -2.287 -10.243 9.445 1.00 84.56 105 ARG A CA 1
ATOM 801 C C . ARG A 1 105 ? -2.460 -10.887 10.827 1.00 84.56 105 ARG A C 1
ATOM 803 O O . ARG A 1 105 ? -1.509 -10.976 11.602 1.00 84.56 105 ARG A O 1
ATOM 810 N N . GLY A 1 106 ? -3.677 -11.313 11.148 1.00 81.94 106 GLY A N 1
ATOM 811 C CA . GLY A 1 106 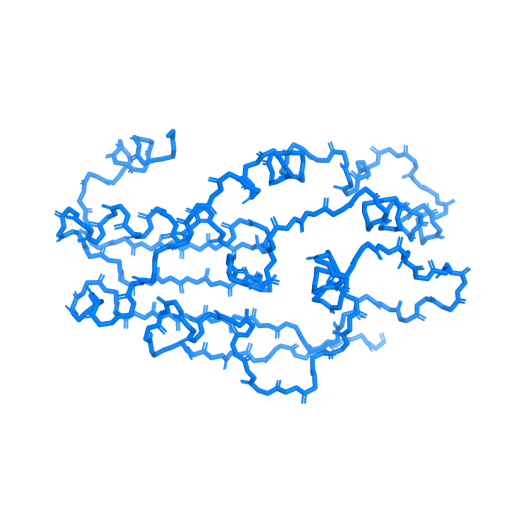? -4.059 -11.871 12.448 1.00 81.94 106 GLY A CA 1
ATOM 812 C C . GLY A 1 106 ? -4.236 -10.847 13.578 1.00 81.94 106 GLY A C 1
ATOM 813 O O . GLY A 1 106 ? -4.763 -11.199 14.628 1.00 81.94 106 GLY A O 1
ATOM 814 N N . LEU A 1 107 ? -3.847 -9.584 13.379 1.00 77.88 107 LEU A N 1
ATOM 815 C CA . LEU A 1 107 ? -4.044 -8.476 14.327 1.00 77.88 107 LEU A CA 1
ATOM 816 C C . LEU A 1 107 ?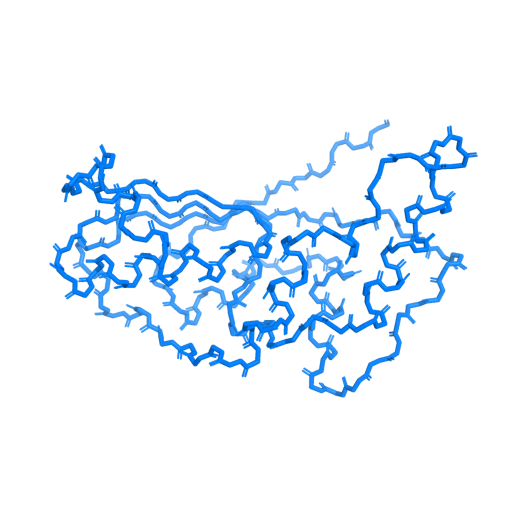 -5.218 -7.563 13.928 1.00 77.88 107 LEU A C 1
ATOM 818 O O . LEU A 1 107 ? -5.534 -6.609 14.633 1.00 77.88 107 LEU A O 1
ATOM 822 N N . GLN A 1 108 ? -5.859 -7.844 12.790 1.00 75.56 108 GLN A N 1
ATOM 823 C CA . GLN A 1 108 ? -6.904 -7.010 12.186 1.00 75.56 108 GLN A CA 1
ATOM 824 C C . GLN A 1 108 ? -8.312 -7.275 12.693 1.00 75.56 108 GLN A C 1
ATOM 826 O O . GLN A 1 108 ? -9.212 -6.500 12.367 1.00 75.56 108 GLN A O 1
ATOM 831 N N . GLU A 1 109 ? -8.532 -8.358 13.438 1.00 80.69 109 GLU A N 1
ATOM 832 C CA . GLU A 1 109 ? -9.879 -8.816 13.761 1.00 80.69 109 GLU A CA 1
ATOM 833 C C . GLU A 1 109 ? -10.674 -7.725 14.499 1.00 80.69 109 GLU A C 1
ATOM 835 O O . GLU A 1 109 ? -10.346 -7.315 15.610 1.00 80.69 109 GLU A O 1
ATOM 840 N N . GLY A 1 110 ? -11.706 -7.201 13.830 1.00 81.25 110 GLY A N 1
ATOM 841 C CA . GLY A 1 110 ? -12.544 -6.104 14.326 1.00 81.25 110 GLY A CA 1
ATOM 842 C C . GLY A 1 110 ? -11.939 -4.695 14.228 1.00 81.25 110 GLY A C 1
ATOM 843 O O . GLY A 1 110 ? -12.664 -3.726 14.469 1.00 81.25 110 GLY A O 1
ATOM 844 N N . LEU A 1 111 ? -10.665 -4.563 13.844 1.00 90.88 111 LEU A N 1
ATOM 845 C CA . LEU A 1 111 ? -9.928 -3.295 13.783 1.00 90.88 111 LEU A CA 1
ATOM 846 C C . LEU A 1 111 ? -9.686 -2.799 12.355 1.00 90.88 111 LEU A C 1
ATOM 848 O O . LEU A 1 111 ? -9.661 -1.590 12.156 1.00 90.88 111 LEU A O 1
ATOM 852 N N . ILE A 1 112 ? -9.569 -3.687 11.363 1.00 92.94 112 ILE A N 1
ATOM 853 C CA . ILE A 1 112 ? -9.669 -3.328 9.940 1.00 92.94 112 ILE A CA 1
ATOM 854 C C . ILE A 1 112 ? -10.823 -4.120 9.340 1.00 92.94 112 ILE A C 1
ATOM 856 O O . ILE A 1 112 ? -10.773 -5.347 9.297 1.00 92.94 112 ILE A O 1
ATOM 860 N N . ARG A 1 113 ? -11.890 -3.429 8.932 1.00 91.56 113 ARG A N 1
ATOM 861 C CA . ARG A 1 113 ? -13.141 -4.088 8.520 1.00 91.56 113 ARG A CA 1
ATOM 862 C C . ARG A 1 113 ? -13.164 -4.433 7.039 1.00 91.56 113 ARG A C 1
ATOM 864 O O . ARG A 1 113 ? -13.475 -5.569 6.696 1.00 91.56 113 ARG A O 1
ATOM 871 N N . ASP A 1 114 ? -12.786 -3.486 6.186 1.00 94.31 114 ASP A N 1
ATOM 872 C CA . ASP A 1 114 ? -12.727 -3.686 4.743 1.00 94.31 114 ASP A CA 1
ATOM 873 C C . ASP A 1 114 ? -11.382 -3.237 4.167 1.00 94.31 114 ASP A C 1
ATOM 875 O O . ASP A 1 114 ? -10.932 -2.107 4.372 1.00 94.31 114 ASP A O 1
ATOM 879 N N . VAL A 1 115 ? -10.772 -4.118 3.372 1.00 95.06 115 VAL A N 1
ATOM 880 C CA . VAL A 1 115 ? -9.606 -3.809 2.540 1.00 95.06 115 VAL A CA 1
ATOM 881 C C . VAL A 1 115 ? -9.978 -4.040 1.083 1.00 95.06 115 VAL A C 1
ATOM 883 O O . VAL A 1 115 ? -10.392 -5.139 0.708 1.00 95.06 115 VAL A O 1
ATOM 886 N N . VAL A 1 116 ? -9.820 -3.012 0.249 1.00 95.31 116 VAL A N 1
ATOM 887 C CA . VAL A 1 116 ? -10.058 -3.113 -1.196 1.00 95.31 116 VAL A CA 1
ATOM 888 C C . VAL A 1 116 ? -8.852 -2.633 -1.966 1.00 95.31 116 VAL A C 1
ATOM 890 O O . VAL A 1 116 ? -8.394 -1.516 -1.752 1.00 95.31 116 VAL A O 1
ATOM 893 N N . LEU A 1 117 ? -8.402 -3.456 -2.906 1.00 93.62 117 LEU A N 1
ATOM 894 C CA . LEU A 1 117 ? -7.415 -3.096 -3.909 1.00 93.62 117 LEU A CA 1
ATOM 895 C C . LEU A 1 117 ? -8.108 -2.928 -5.260 1.00 93.62 117 LEU A C 1
ATOM 897 O O . LEU A 1 117 ? -8.561 -3.905 -5.845 1.00 93.62 117 LEU A O 1
ATOM 901 N N . PHE A 1 118 ? -8.160 -1.704 -5.772 1.00 91.19 118 PHE A N 1
ATOM 902 C CA . PHE A 1 118 ? -8.435 -1.451 -7.181 1.00 91.19 118 PHE A CA 1
ATOM 903 C C . PHE A 1 118 ? -7.123 -1.581 -7.949 1.00 91.19 118 PHE A C 1
ATOM 905 O O . PHE A 1 118 ? -6.187 -0.851 -7.648 1.00 91.19 118 PHE A O 1
ATOM 912 N N . SER A 1 119 ? -7.035 -2.492 -8.914 1.00 86.81 119 SER A N 1
ATOM 913 C CA . SER A 1 119 ? -5.817 -2.705 -9.708 1.00 86.81 119 SER A CA 1
ATOM 914 C C . SER A 1 119 ? -6.126 -2.617 -11.196 1.00 86.81 119 SER A C 1
ATOM 916 O O . SER A 1 119 ? -7.097 -3.225 -11.665 1.00 86.81 119 SER A O 1
ATOM 918 N N . ALA A 1 120 ? -5.306 -1.863 -11.928 1.00 82.12 120 ALA A N 1
ATOM 919 C CA . ALA A 1 120 ? -5.370 -1.829 -13.382 1.00 82.12 120 ALA A CA 1
ATOM 920 C C . ALA A 1 120 ? -4.874 -3.168 -13.961 1.00 82.12 120 ALA A C 1
ATOM 922 O O . ALA A 1 120 ? -3.954 -3.782 -13.418 1.00 82.12 120 ALA A O 1
ATOM 923 N N . ARG A 1 121 ? -5.510 -3.657 -15.036 1.00 70.31 121 ARG A N 1
ATOM 924 C CA . ARG A 1 121 ? -5.022 -4.842 -15.776 1.00 70.31 121 ARG A CA 1
ATOM 925 C C . ARG A 1 121 ? -4.015 -4.499 -16.865 1.00 70.31 121 ARG A C 1
ATOM 927 O O . ARG A 1 121 ? -3.072 -5.256 -17.073 1.00 70.31 121 ARG A O 1
ATOM 934 N N . GLU A 1 122 ? -4.235 -3.381 -17.543 1.00 63.88 122 GLU A N 1
ATOM 935 C CA . GLU A 1 122 ? -3.359 -2.877 -18.594 1.00 63.88 122 GLU A CA 1
ATOM 936 C C . GLU A 1 122 ? -2.545 -1.717 -18.025 1.00 63.88 122 GLU A C 1
ATOM 938 O O . GLU A 1 122 ? -3.106 -0.690 -17.633 1.00 63.88 122 GLU A O 1
ATOM 943 N N . GLU A 1 123 ? -1.231 -1.907 -17.938 1.00 60.06 123 GLU A N 1
ATOM 944 C CA . GLU A 1 123 ? -0.296 -0.837 -17.600 1.00 60.06 123 GLU A CA 1
ATOM 945 C C . GLU A 1 123 ? 0.188 -0.130 -18.874 1.00 60.06 123 GLU A C 1
ATOM 947 O O . GLU A 1 123 ? -0.200 -0.485 -19.988 1.00 60.06 123 GLU A O 1
ATOM 952 N N . VAL A 1 124 ? 0.963 0.941 -18.671 1.00 55.62 124 VAL A N 1
ATOM 953 C CA . VAL A 1 124 ? 1.463 1.906 -19.666 1.00 55.62 124 VAL A CA 1
ATOM 954 C C . VAL A 1 124 ? 1.615 1.288 -21.059 1.00 55.62 124 VAL A C 1
ATOM 956 O O . VAL A 1 124 ? 2.323 0.296 -21.217 1.00 55.62 124 VAL A O 1
ATOM 959 N N . GLU A 1 125 ? 0.961 1.899 -22.057 1.00 54.94 125 GLU A N 1
ATOM 960 C CA . GLU A 1 125 ? 1.017 1.514 -23.473 1.00 54.94 125 GLU A CA 1
ATOM 961 C C . GLU A 1 125 ? 2.402 0.966 -23.840 1.00 54.94 125 GLU A C 1
ATOM 963 O O . GLU A 1 125 ? 3.409 1.650 -23.643 1.00 54.94 125 GLU A O 1
ATOM 968 N N . LYS A 1 126 ? 2.449 -0.291 -24.309 1.00 56.16 126 LYS A N 1
ATOM 969 C CA . LYS A 1 126 ? 3.688 -1.046 -24.552 1.00 56.16 126 LYS A CA 1
ATOM 970 C C . LYS A 1 126 ? 4.601 -0.264 -25.493 1.00 56.16 126 LYS A C 1
ATOM 972 O O . LYS A 1 126 ? 4.468 -0.331 -26.712 1.00 56.16 126 LYS A O 1
ATOM 977 N N . GLN A 1 127 ? 5.528 0.498 -24.922 1.00 57.19 127 GLN A N 1
ATOM 978 C CA . GLN A 1 127 ? 6.404 1.366 -25.690 1.00 57.19 127 GLN A CA 1
ATOM 979 C C . GLN A 1 127 ? 7.631 0.567 -26.133 1.00 57.19 127 GLN A C 1
ATOM 981 O O . GLN A 1 127 ? 8.544 0.309 -25.354 1.00 57.19 127 GLN A O 1
ATOM 986 N N . GLU A 1 128 ? 7.664 0.163 -27.402 1.00 64.25 128 GLU A N 1
ATOM 987 C CA . GLU A 1 128 ? 8.775 -0.626 -27.962 1.00 64.25 128 GLU A CA 1
ATOM 988 C C . GLU A 1 128 ? 10.046 0.208 -28.223 1.00 64.25 128 GLU A C 1
ATOM 990 O O . GLU A 1 128 ? 11.101 -0.331 -28.556 1.00 64.25 128 GLU A O 1
ATOM 995 N N . THR A 1 129 ? 9.959 1.535 -28.093 1.00 71.19 129 THR A N 1
ATOM 996 C CA . THR A 1 129 ? 11.019 2.477 -28.482 1.00 71.19 129 THR A CA 1
ATOM 997 C C . THR A 1 129 ? 12.004 2.801 -27.363 1.00 71.19 129 THR A C 1
ATOM 999 O O . THR A 1 129 ? 13.159 3.117 -27.654 1.00 71.19 129 THR A O 1
ATOM 1002 N N . VAL A 1 130 ? 11.584 2.717 -26.096 1.00 77.69 130 VAL A N 1
ATOM 1003 C CA . VAL A 1 130 ? 12.442 2.977 -24.934 1.00 77.69 130 VAL A CA 1
ATOM 1004 C C . VAL A 1 130 ? 12.846 1.635 -24.316 1.00 77.69 130 VAL A C 1
ATOM 1006 O O . VAL A 1 130 ? 11.980 0.891 -23.855 1.00 77.69 130 VAL A O 1
ATOM 1009 N N . PRO A 1 131 ? 14.145 1.283 -24.285 1.00 83.88 131 PRO A N 1
ATOM 1010 C CA . PRO A 1 131 ? 14.592 0.054 -23.643 1.00 83.88 131 PRO A CA 1
ATOM 1011 C C . PRO A 1 131 ? 14.236 0.045 -22.156 1.00 83.88 131 PRO A C 1
ATOM 1013 O O . PRO A 1 131 ? 14.445 1.039 -21.460 1.00 83.88 131 PRO A O 1
ATOM 1016 N N . ARG A 1 132 ? 13.756 -1.099 -21.661 1.00 85.19 132 ARG A N 1
ATOM 1017 C CA . ARG A 1 132 ? 13.458 -1.289 -20.236 1.00 85.19 132 ARG A CA 1
ATOM 1018 C C . ARG A 1 132 ? 14.698 -1.035 -19.364 1.00 85.19 132 ARG A C 1
ATOM 1020 O O . ARG A 1 132 ? 15.818 -1.336 -19.799 1.00 85.19 132 ARG A O 1
ATOM 1027 N N . PRO A 1 133 ? 14.511 -0.511 -18.139 1.00 88.19 133 PRO A N 1
ATOM 1028 C CA . PRO A 1 133 ? 15.618 -0.233 -17.237 1.00 88.19 133 PRO A CA 1
ATOM 1029 C C . PRO A 1 133 ? 16.323 -1.533 -16.838 1.00 88.19 133 PRO A C 1
ATOM 1031 O O . PRO A 1 133 ? 15.693 -2.577 -16.676 1.00 88.19 133 PRO A O 1
ATOM 1034 N N . LYS A 1 134 ? 17.648 -1.464 -16.689 1.00 89.62 134 LYS A N 1
ATOM 1035 C CA . LYS A 1 134 ? 18.473 -2.567 -16.187 1.00 89.62 134 LYS A CA 1
ATOM 1036 C C . LYS A 1 134 ? 18.875 -2.243 -14.760 1.00 89.62 134 LYS A C 1
ATOM 1038 O O . LYS A 1 134 ? 19.618 -1.289 -14.560 1.00 89.62 134 LYS A O 1
ATOM 1043 N N . VAL A 1 135 ? 18.400 -3.036 -13.812 1.00 87.62 135 VAL A N 1
ATOM 1044 C CA . VAL A 1 135 ? 18.607 -2.816 -12.376 1.00 87.62 135 VAL A CA 1
ATOM 1045 C C . VAL A 1 135 ? 19.250 -4.040 -11.720 1.00 87.62 135 VAL A C 1
ATOM 1047 O O . VAL A 1 135 ? 19.424 -5.080 -12.364 1.00 87.62 135 VAL A O 1
ATOM 1050 N N . GLY A 1 136 ? 19.644 -3.907 -10.451 1.00 86.31 136 GLY A N 1
ATOM 1051 C CA . GLY A 1 136 ? 20.095 -5.035 -9.634 1.00 86.31 136 GLY A CA 1
ATOM 1052 C C . GLY A 1 136 ? 18.984 -6.066 -9.404 1.00 86.31 136 GLY A C 1
ATOM 1053 O O . GLY A 1 136 ? 17.799 -5.776 -9.555 1.00 86.31 136 GLY A O 1
ATOM 1054 N N . SER A 1 137 ? 19.351 -7.293 -9.022 1.00 84.00 137 SER A N 1
ATOM 1055 C CA . SER A 1 137 ? 18.380 -8.373 -8.772 1.00 84.00 137 SER A CA 1
ATOM 1056 C C . SER A 1 137 ? 17.400 -8.068 -7.635 1.00 84.00 137 SER A C 1
ATOM 1058 O O . SER A 1 137 ? 16.295 -8.590 -7.616 1.00 84.00 137 SER A O 1
ATOM 1060 N N . ASP A 1 138 ? 17.822 -7.250 -6.678 1.00 80.44 138 ASP A N 1
ATOM 1061 C CA . ASP A 1 138 ? 17.051 -6.770 -5.533 1.00 80.44 138 ASP A CA 1
ATOM 1062 C C 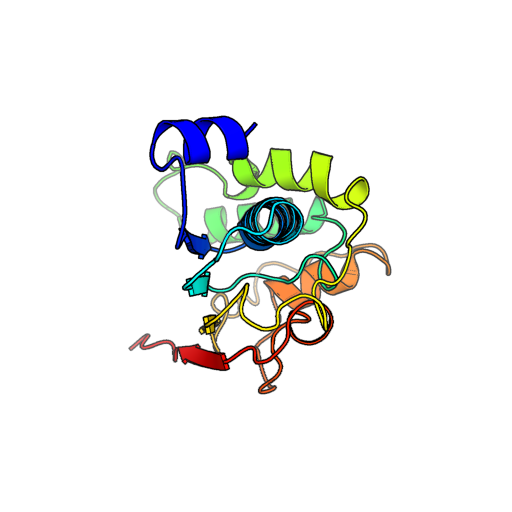. ASP A 1 138 ? 16.025 -5.684 -5.894 1.00 80.44 138 ASP A C 1
ATOM 1064 O O . ASP A 1 138 ? 15.036 -5.511 -5.186 1.00 80.44 138 ASP A O 1
ATOM 1068 N N . GLU A 1 139 ? 16.222 -4.991 -7.014 1.00 85.12 139 GLU A N 1
ATOM 1069 C CA . GLU A 1 139 ? 15.351 -3.904 -7.481 1.00 85.12 139 GLU A CA 1
ATOM 1070 C C . GLU A 1 139 ? 14.463 -4.327 -8.659 1.00 85.12 139 GLU A C 1
ATOM 1072 O O . GLU A 1 139 ? 13.530 -3.619 -9.046 1.00 85.12 139 GLU A O 1
ATOM 1077 N N . GLN A 1 140 ? 14.740 -5.503 -9.224 1.00 85.88 140 GLN A N 1
ATOM 1078 C CA . GLN A 1 140 ? 14.042 -6.062 -10.374 1.00 85.88 140 GLN A CA 1
ATOM 1079 C C . GLN A 1 140 ? 12.532 -6.199 -10.124 1.00 85.88 140 GLN A C 1
ATOM 1081 O O . GLN A 1 140 ? 11.741 -5.847 -10.998 1.00 85.88 140 GLN A O 1
ATOM 1086 N N . SER A 1 141 ? 12.124 -6.586 -8.911 1.00 81.88 141 SER A N 1
ATOM 1087 C CA . SER A 1 141 ? 10.708 -6.680 -8.531 1.00 81.88 141 SER A CA 1
ATOM 1088 C C . SER A 1 141 ? 9.967 -5.346 -8.652 1.00 81.88 141 SER A C 1
ATOM 1090 O O . SER A 1 141 ? 8.785 -5.333 -8.979 1.00 81.88 141 SER A O 1
ATOM 1092 N N . ALA A 1 142 ? 10.640 -4.209 -8.434 1.00 82.00 142 ALA A N 1
ATOM 1093 C CA . ALA A 1 142 ? 10.026 -2.894 -8.612 1.00 82.00 142 ALA A CA 1
ATOM 1094 C C . ALA A 1 142 ? 9.788 -2.582 -10.095 1.00 82.00 142 ALA A C 1
ATOM 1096 O O . ALA A 1 142 ? 8.766 -2.003 -10.449 1.00 82.00 142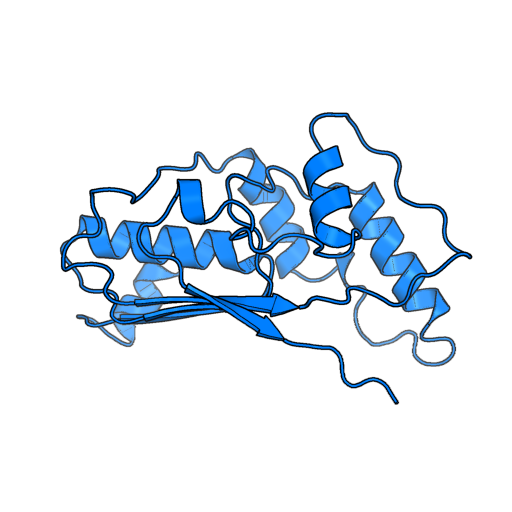 ALA A O 1
ATOM 1097 N N . VAL A 1 143 ? 10.714 -2.984 -10.970 1.00 84.50 143 VAL A N 1
ATOM 1098 C CA . VAL A 1 143 ? 10.581 -2.811 -12.422 1.00 84.50 143 VAL A CA 1
ATOM 1099 C C . VAL A 1 143 ? 9.466 -3.691 -12.978 1.00 84.50 143 VAL A C 1
ATOM 1101 O O . VAL A 1 143 ? 8.653 -3.208 -13.756 1.00 84.50 143 VAL A O 1
ATOM 1104 N N . GLU A 1 144 ? 9.414 -4.960 -12.577 1.00 83.19 144 GLU A N 1
ATOM 1105 C CA . GLU A 1 144 ? 8.343 -5.894 -12.955 1.00 83.19 144 GLU A CA 1
ATOM 1106 C C . GLU A 1 144 ? 6.998 -5.410 -12.421 1.00 83.19 144 GLU A C 1
ATOM 1108 O O . GLU A 1 144 ? 6.017 -5.353 -13.159 1.00 83.19 144 GLU A O 1
ATOM 1113 N N . TRP A 1 145 ? 6.966 -4.940 -11.170 1.00 80.00 145 TRP A N 1
ATOM 1114 C CA . TRP A 1 145 ? 5.764 -4.329 -10.634 1.00 80.00 145 TRP A CA 1
ATOM 1115 C C . TRP A 1 145 ? 5.344 -3.109 -11.460 1.00 80.00 145 TRP A C 1
ATOM 1117 O O . TRP A 1 145 ? 4.177 -2.995 -11.755 1.00 80.00 145 TRP A O 1
ATOM 1127 N N . PHE A 1 146 ? 6.219 -2.202 -11.881 1.00 78.75 146 PHE A N 1
ATOM 1128 C CA . PHE A 1 146 ? 5.756 -0.988 -12.576 1.00 78.75 146 PHE A CA 1
ATOM 1129 C C . PHE A 1 146 ? 5.412 -1.156 -14.061 1.00 78.75 146 PHE A C 1
ATOM 1131 O O . PHE A 1 146 ? 4.814 -0.240 -14.626 1.00 78.75 146 PHE A O 1
ATOM 1138 N N . LEU A 1 147 ? 5.909 -2.211 -14.712 1.00 79.31 147 LEU A N 1
ATOM 1139 C CA . LEU A 1 147 ? 5.952 -2.281 -16.176 1.00 79.31 147 LEU A CA 1
ATOM 1140 C C . LEU A 1 147 ? 5.395 -3.582 -16.772 1.00 79.31 147 LEU A C 1
ATOM 1142 O O . LEU A 1 147 ? 5.350 -3.689 -18.001 1.00 79.31 147 LEU A O 1
ATOM 1146 N N . ASP A 1 148 ? 5.069 -4.591 -15.964 1.00 78.88 148 ASP A N 1
ATOM 1147 C CA . ASP A 1 148 ? 4.517 -5.853 -16.464 1.00 78.88 148 ASP A CA 1
ATOM 1148 C C . ASP A 1 148 ? 3.003 -5.921 -16.285 1.00 78.88 148 ASP A C 1
ATOM 1150 O O . ASP A 1 148 ? 2.466 -5.649 -15.208 1.00 78.88 148 ASP A O 1
ATOM 1154 N N . ASP A 1 149 ? 2.331 -6.381 -17.347 1.00 72.25 149 ASP A N 1
ATOM 1155 C CA . ASP A 1 149 ? 0.895 -6.645 -17.346 1.00 72.25 149 ASP A CA 1
ATOM 1156 C C . ASP A 1 149 ? 0.512 -7.534 -16.155 1.00 72.25 149 ASP A C 1
ATOM 1158 O O . ASP A 1 149 ? 1.134 -8.567 -15.874 1.00 72.25 149 ASP A O 1
ATOM 1162 N N . ARG A 1 150 ? -0.582 -7.172 -15.481 1.00 75.31 150 ARG A N 1
ATOM 1163 C CA . ARG A 1 150 ? -1.129 -7.978 -14.389 1.00 75.31 150 ARG A CA 1
ATOM 1164 C C . ARG A 1 150 ? -1.896 -9.162 -14.963 1.00 75.31 150 ARG A C 1
ATOM 1166 O O . ARG A 1 150 ? -3.061 -9.040 -15.334 1.00 75.31 150 ARG A O 1
ATOM 1173 N N . VAL A 1 151 ? -1.234 -10.314 -15.032 1.00 68.50 151 VAL A N 1
ATOM 1174 C CA . VAL A 1 151 ? -1.815 -11.552 -15.583 1.00 68.50 151 VAL A CA 1
ATOM 1175 C C . VAL A 1 151 ? -2.497 -12.439 -14.541 1.00 68.50 151 VAL A C 1
ATOM 1177 O O . VAL A 1 151 ? -3.251 -13.336 -14.915 1.00 68.50 151 VAL A O 1
ATOM 1180 N N . ASP A 1 152 ? -2.243 -12.208 -13.252 1.00 72.88 152 ASP A N 1
ATOM 1181 C CA . ASP A 1 152 ? -2.826 -12.977 -12.152 1.00 72.88 152 ASP A CA 1
ATOM 1182 C C . ASP A 1 152 ? -3.919 -12.204 -11.397 1.00 72.88 152 ASP A C 1
ATOM 1184 O O . ASP A 1 152 ? -4.113 -11.002 -11.580 1.00 72.88 152 ASP A O 1
ATOM 1188 N N . ASP A 1 153 ? -4.656 -12.920 -10.543 1.00 72.81 153 ASP A N 1
ATOM 1189 C CA . ASP A 1 153 ? -5.663 -12.358 -9.637 1.00 72.81 153 ASP A CA 1
ATOM 1190 C C . ASP A 1 153 ? -5.088 -12.056 -8.234 1.00 72.81 153 ASP A C 1
ATOM 1192 O O . ASP A 1 153 ? -5.847 -11.839 -7.290 1.00 72.81 153 ASP A O 1
ATOM 1196 N N . GLY A 1 154 ? -3.757 -12.014 -8.089 1.00 82.62 154 GLY A N 1
ATOM 1197 C CA . GLY A 1 154 ? -3.064 -11.766 -6.823 1.00 82.62 154 GLY A CA 1
ATOM 1198 C C . GLY A 1 154 ? -3.274 -10.351 -6.286 1.00 82.62 154 GLY A C 1
ATOM 1199 O O . GLY A 1 154 ? -3.668 -9.437 -7.016 1.00 82.62 154 GLY A O 1
ATOM 1200 N N . ALA A 1 155 ? -3.001 -10.141 -4.998 1.00 85.69 155 ALA A N 1
ATOM 1201 C CA . ALA A 1 155 ? -3.211 -8.842 -4.359 1.00 85.69 155 ALA A CA 1
ATOM 1202 C C . ALA A 1 155 ? -1.926 -8.003 -4.294 1.00 85.69 155 ALA A C 1
ATOM 1204 O O . ALA A 1 155 ? -1.790 -7.160 -3.417 1.00 85.69 155 ALA A O 1
ATOM 1205 N N . LEU A 1 156 ? -0.992 -8.191 -5.235 1.00 84.69 156 LEU A N 1
ATOM 1206 C CA . LEU A 1 156 ? 0.250 -7.409 -5.350 1.00 84.69 156 LEU A CA 1
ATOM 1207 C C . LEU A 1 156 ? 1.095 -7.406 -4.057 1.00 84.69 156 LEU A C 1
ATOM 1209 O O . LEU A 1 156 ? 1.706 -6.394 -3.700 1.00 84.69 156 LEU A O 1
ATOM 1213 N N . GLY A 1 157 ? 1.096 -8.533 -3.338 1.00 87.31 157 GLY A N 1
ATOM 1214 C CA . GLY A 1 157 ? 1.808 -8.723 -2.075 1.00 87.31 157 GLY A CA 1
ATOM 1215 C C . GLY A 1 157 ? 1.081 -8.148 -0.856 1.00 87.31 157 GLY A C 1
ATOM 1216 O O . GLY A 1 157 ? 1.661 -8.107 0.232 1.00 87.31 157 GLY A O 1
ATOM 1217 N N . TRP A 1 158 ? -0.149 -7.643 -1.000 1.00 91.50 158 TRP A N 1
ATOM 1218 C CA . TRP A 1 158 ? -0.962 -7.184 0.131 1.00 91.50 158 TRP A CA 1
ATOM 1219 C C . TRP A 1 158 ? -1.526 -8.347 0.949 1.00 91.50 158 TRP A C 1
ATOM 1221 O O . TRP A 1 158 ? -1.740 -8.189 2.150 1.00 91.50 158 TRP A O 1
ATOM 1231 N N . GLU A 1 159 ? -1.708 -9.516 0.337 1.00 90.56 159 GLU A N 1
ATOM 1232 C CA . GLU A 1 159 ? -2.144 -10.761 0.980 1.00 90.56 159 GLU A CA 1
ATOM 1233 C C . GLU A 1 159 ? -1.161 -11.282 2.045 1.00 90.56 159 GLU A C 1
ATOM 1235 O O . GLU A 1 159 ? -1.548 -12.017 2.958 1.00 90.56 159 GLU A O 1
ATOM 1240 N N . ASP A 1 160 ? 0.103 -10.860 1.974 1.00 90.38 160 ASP A N 1
ATOM 1241 C CA . ASP A 1 160 ? 1.124 -11.189 2.971 1.00 90.38 160 ASP A CA 1
ATOM 1242 C C . ASP A 1 160 ? 1.052 -10.280 4.206 1.00 90.38 160 ASP A C 1
ATOM 1244 O O . ASP A 1 160 ? 1.567 -10.620 5.274 1.00 90.38 160 ASP A O 1
ATOM 1248 N N . LEU A 1 161 ? 0.409 -9.115 4.078 1.00 91.69 161 LEU A N 1
ATOM 1249 C CA . LEU A 1 161 ? 0.392 -8.065 5.097 1.00 91.69 161 LEU A CA 1
ATOM 1250 C C . LEU A 1 161 ? -0.970 -7.860 5.746 1.00 91.69 161 LEU A C 1
ATOM 1252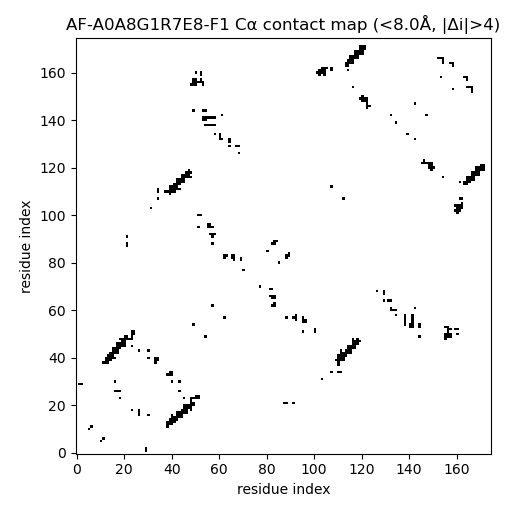 O O . LEU A 1 161 ? -1.027 -7.428 6.902 1.00 91.69 161 LEU A O 1
ATOM 1256 N N . LEU A 1 162 ? -2.045 -8.134 5.010 1.00 93.06 162 LEU A N 1
ATOM 1257 C CA . LEU A 1 162 ? -3.421 -7.873 5.400 1.00 93.06 162 LEU A CA 1
ATOM 1258 C C . LEU A 1 162 ? -4.284 -9.125 5.193 1.00 93.06 162 LEU A C 1
ATOM 1260 O O . LEU A 1 162 ? -4.083 -9.882 4.246 1.00 93.06 162 LEU A O 1
ATOM 1264 N N . ASP A 1 163 ? -5.279 -9.316 6.054 1.00 91.06 163 ASP A N 1
ATOM 1265 C CA . ASP A 1 163 ? -6.325 -10.313 5.851 1.00 91.06 163 ASP A CA 1
ATOM 1266 C C . ASP A 1 163 ? -7.427 -9.763 4.928 1.00 91.06 163 ASP A C 1
ATOM 1268 O O . ASP A 1 163 ? -7.674 -8.559 4.855 1.00 91.06 163 ASP A O 1
ATOM 1272 N N . ASN A 1 164 ? -8.132 -10.669 4.242 1.00 89.19 164 ASN A N 1
ATOM 1273 C CA . ASN A 1 164 ? -9.357 -10.381 3.481 1.00 89.19 164 ASN A CA 1
ATOM 1274 C C . ASN A 1 164 ? -9.235 -9.275 2.412 1.00 89.19 164 ASN A C 1
ATOM 1276 O O . ASN A 1 164 ? -10.201 -8.554 2.153 1.00 89.19 164 ASN A O 1
ATOM 1280 N N . VAL A 1 165 ? -8.074 -9.150 1.760 1.00 93.31 165 VAL A N 1
ATOM 1281 C CA . VAL A 1 165 ? -7.878 -8.182 0.671 1.00 93.31 165 VAL A CA 1
ATOM 1282 C C . VAL A 1 165 ? -8.799 -8.514 -0.503 1.00 93.31 165 VAL A C 1
ATOM 1284 O O . VAL A 1 165 ? -8.638 -9.533 -1.174 1.00 93.31 165 VAL A O 1
ATOM 1287 N N . ARG A 1 166 ? -9.772 -7.640 -0.777 1.00 94.25 166 ARG A N 1
ATOM 1288 C CA . ARG A 1 166 ? -10.673 -7.769 -1.926 1.00 94.25 166 ARG A CA 1
ATOM 1289 C C . ARG A 1 166 ? -10.082 -7.046 -3.131 1.00 94.25 166 ARG A C 1
ATOM 1291 O O . ARG A 1 166 ? -10.006 -5.819 -3.137 1.00 94.25 166 ARG A O 1
ATOM 1298 N N . VAL A 1 167 ? -9.715 -7.794 -4.166 1.00 92.31 167 VAL A N 1
ATOM 1299 C CA . VAL A 1 167 ? -9.172 -7.232 -5.410 1.00 92.31 167 VAL A CA 1
ATOM 1300 C C . VAL A 1 167 ? -10.304 -6.942 -6.398 1.00 92.31 167 VAL A C 1
ATOM 1302 O O . VAL A 1 167 ? -11.124 -7.808 -6.697 1.00 92.31 167 VAL A O 1
ATOM 1305 N N . ILE A 1 168 ? -10.352 -5.713 -6.908 1.00 91.38 168 ILE A N 1
ATOM 1306 C CA . ILE A 1 168 ? -11.249 -5.261 -7.971 1.00 91.38 168 ILE A CA 1
ATOM 1307 C C . ILE A 1 168 ? -10.382 -4.871 -9.165 1.00 91.38 168 ILE A C 1
ATOM 1309 O O . ILE A 1 168 ? -9.616 -3.909 -9.108 1.00 91.38 168 ILE A O 1
ATOM 1313 N N . ARG A 1 169 ? -10.509 -5.622 -10.260 1.00 87.06 169 ARG A N 1
ATOM 1314 C CA . ARG A 1 169 ? -9.794 -5.342 -11.506 1.00 87.06 169 ARG A CA 1
ATOM 1315 C C . ARG A 1 169 ? -10.532 -4.283 -12.311 1.00 87.06 169 ARG A C 1
ATOM 1317 O O . ARG A 1 169 ? -11.744 -4.379 -12.502 1.00 87.06 169 ARG A O 1
ATOM 1324 N N . VAL A 1 170 ? -9.793 -3.280 -12.766 1.00 84.81 170 VAL A N 1
ATOM 1325 C CA . VAL A 1 170 ? -10.305 -2.214 -13.624 1.00 84.81 170 VAL A CA 1
ATOM 1326 C C . VAL A 1 170 ? -9.705 -2.406 -15.013 1.00 84.81 170 VAL A C 1
ATOM 1328 O O . VAL A 1 170 ? -8.488 -2.347 -15.182 1.00 84.81 170 VAL A O 1
ATOM 1331 N N . GLU A 1 171 ? -10.564 -2.682 -15.992 1.00 78.50 171 GLU A N 1
ATOM 1332 C CA . GLU A 1 171 ? -10.171 -2.788 -17.400 1.00 78.50 171 GLU A CA 1
ATOM 1333 C C . GLU A 1 171 ? -9.919 -1.392 -17.982 1.00 78.50 171 GLU A C 1
ATOM 1335 O O . GLU A 1 171 ? -10.707 -0.465 -17.751 1.00 78.50 171 GLU A O 1
ATOM 1340 N N . GLY A 1 172 ? -8.852 -1.249 -18.769 1.00 64.31 172 GLY A N 1
ATOM 1341 C CA . GLY A 1 172 ? -8.639 -0.067 -19.595 1.00 64.31 172 GLY A CA 1
ATOM 1342 C C . GLY A 1 172 ? -9.698 -0.009 -20.695 1.00 64.31 172 GLY A C 1
ATOM 1343 O O . GLY A 1 172 ? -9.899 -0.966 -21.435 1.00 64.31 172 GLY A O 1
ATOM 1344 N N . VAL A 1 173 ? -10.411 1.111 -20.816 1.00 45.91 173 VAL A N 1
ATOM 1345 C CA . VAL A 1 173 ? -11.306 1.361 -21.958 1.00 45.91 173 VAL A CA 1
ATOM 1346 C C . VAL A 1 173 ? -10.636 2.383 -22.870 1.00 45.91 173 VAL A C 1
ATOM 1348 O O . VAL A 1 173 ? -11.137 3.491 -23.042 1.00 45.91 173 VAL A O 1
ATOM 1351 N N . PHE A 1 174 ? -9.476 2.041 -23.427 1.00 43.69 174 PHE A N 1
ATOM 1352 C CA . PHE A 1 174 ? -8.890 2.828 -24.510 1.00 43.69 174 PHE A CA 1
ATOM 1353 C C . PHE A 1 174 ? -9.446 2.290 -25.834 1.00 43.69 174 PHE A C 1
ATOM 1355 O O . PHE A 1 174 ? -9.101 1.198 -26.279 1.00 43.69 174 PHE A O 1
ATOM 1362 N N . ARG A 1 175 ? -10.401 3.026 -26.411 1.00 33.91 175 ARG A N 1
ATOM 1363 C CA . ARG A 1 175 ? -10.861 2.863 -27.797 1.00 33.91 175 ARG A CA 1
ATOM 1364 C C . ARG A 1 175 ? -10.285 3.967 -28.660 1.00 33.91 175 ARG A C 1
ATOM 1366 O O . ARG A 1 175 ? -10.254 5.112 -28.158 1.00 33.91 175 ARG A O 1
#

Radius of gyration: 17.32 Å; Cα contacts (8 Å, |Δi|>4): 258; chains: 1; bounding box: 34×35×48 Å

Organism: NCBI:txid1448313

Solvent-accessible surface area (backbone atoms only — not comparable to full-atom values): 10326 Å² total; per-residue (Å²): 124,66,63,64,57,48,36,71,77,48,77,63,60,70,37,76,47,75,39,54,30,85,41,32,48,59,53,52,52,51,51,49,57,37,42,77,71,71,33,33,32,50,35,42,40,37,33,56,39,58,21,64,80,46,40,51,52,65,55,69,47,54,34,52,44,54,34,49,52,51,57,65,74,45,80,84,59,101,77,76,72,53,69,54,73,34,71,68,49,52,51,48,48,69,44,38,72,72,58,80,85,73,62,46,51,92,70,33,83,87,25,52,71,41,37,37,35,41,34,63,40,64,61,78,78,86,60,87,84,61,79,79,62,83,69,54,85,85,42,40,50,33,52,48,65,71,72,49,67,55,85,69,90,70,59,54,48,35,67,75,31,38,66,78,67,41,73,44,79,42,78,74,86,86,126

Foldseek 3Di:
DVLVVVCVVPVADDAEFADEELCQAVSLVSLVVCLVVVGADAEDHYEQYAHLVLAQADDPQNLVLQQVVCCVVCVDDPDPDRPSPDPSNVVSRVCSNVDDADACPPSCVRRYNDAEYEHEQDADDPDPPGDQGDDDPNRVSVSCSRPPGDPDPDPNCVVVRDPPYHYDYDYDPDD